Protein AF-X0VA67-F1 (afdb_monomer_lite)

Organism: NCBI:txid412755

pLDDT: mean 86.85, std 15.53, range [41.28, 98.75]

InterPro domains:
  IPR008136 CinA, C-terminal [PF02464] (1-52)
  IPR036653 CinA-like, C-terminal [G3DSA:3.90.950.20] (1-56)
  IPR036653 CinA-like, C-terminal [SSF142433] (1-54)

Radius of gyration: 16.01 Å; chains: 1; bounding box: 38×19×46 Å

Structure (mmCIF, N/CA/C/O backbone):
data_AF-X0VA67-F1
#
_entry.id   AF-X0VA67-F1
#
loop_
_atom_site.group_PDB
_atom_site.id
_atom_site.type_symbol
_atom_site.label_atom_id
_atom_site.label_alt_id
_atom_site.label_comp_id
_atom_site.label_asym_id
_atom_site.label_entity_id
_atom_site.label_seq_id
_atom_site.pdbx_PDB_ins_code
_atom_site.Cartn_x
_atom_site.Cartn_y
_atom_site.Cartn_z
_atom_site.occupancy
_atom_site.B_iso_or_equiv
_atom_site.auth_seq_id
_atom_site.auth_comp_id
_atom_site.auth_asym_id
_atom_site.auth_atom_id
_atom_site.pdbx_PDB_model_num
ATOM 1 N N . GLY A 1 1 ? 9.798 -8.084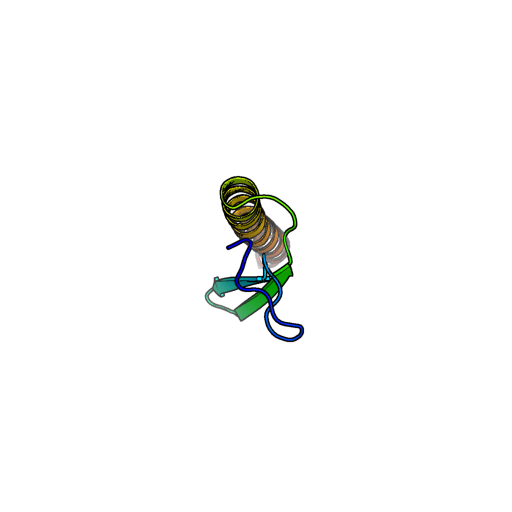 -9.398 1.00 56.81 1 GLY A N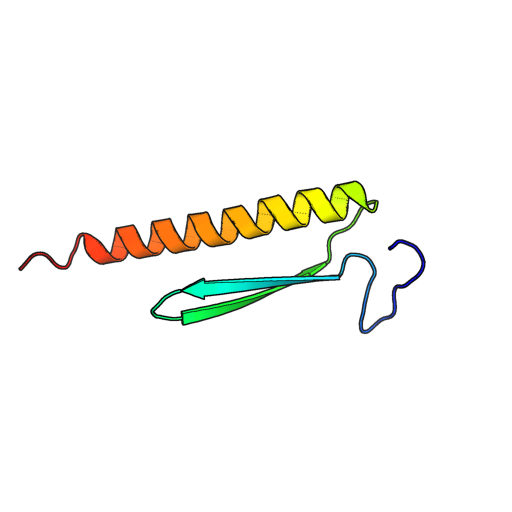 1
ATOM 2 C CA . GLY A 1 1 ? 11.247 -8.097 -9.684 1.00 56.81 1 GLY A CA 1
ATOM 3 C C . GLY A 1 1 ? 11.517 -7.257 -10.918 1.00 56.81 1 GLY A C 1
ATOM 4 O O . GLY A 1 1 ? 10.555 -6.994 -11.630 1.00 56.81 1 GLY A O 1
ATOM 5 N N . PRO A 1 2 ? 12.766 -6.833 -11.162 1.00 67.06 2 PRO A N 1
ATOM 6 C CA . PRO A 1 2 ? 13.107 -5.809 -12.160 1.00 67.06 2 PRO A CA 1
ATOM 7 C C . PRO A 1 2 ? 12.735 -6.163 -13.609 1.00 67.06 2 PRO A C 1
ATOM 9 O O . PRO A 1 2 ? 12.526 -5.265 -14.409 1.00 67.06 2 PRO A O 1
ATOM 12 N N . THR A 1 3 ? 12.597 -7.446 -13.943 1.00 66.69 3 THR A N 1
ATOM 13 C CA . THR A 1 3 ? 12.422 -7.924 -15.327 1.00 66.69 3 THR A CA 1
ATOM 14 C C . THR A 1 3 ? 11.002 -8.390 -15.677 1.00 66.69 3 THR A C 1
ATOM 16 O O . THR A 1 3 ? 10.792 -8.924 -16.757 1.00 66.69 3 THR A O 1
ATOM 19 N N . GLY A 1 4 ? 10.019 -8.221 -14.783 1.00 70.56 4 GLY A N 1
ATOM 20 C CA . GLY A 1 4 ? 8.685 -8.839 -14.920 1.00 70.56 4 GLY A CA 1
ATOM 21 C C . GLY A 1 4 ? 7.505 -7.869 -15.008 1.00 70.56 4 GLY A C 1
ATOM 22 O O . GLY A 1 4 ? 6.398 -8.253 -14.638 1.00 70.56 4 GLY A O 1
ATOM 23 N N . GLY A 1 5 ? 7.740 -6.610 -15.381 1.00 77.06 5 GLY A N 1
ATOM 24 C CA . GLY A 1 5 ? 6.693 -5.590 -15.446 1.00 77.06 5 GLY A CA 1
ATOM 25 C C . GLY A 1 5 ? 5.920 -5.612 -16.763 1.00 77.06 5 GLY A C 1
ATOM 26 O O . GLY A 1 5 ? 6.532 -5.602 -17.825 1.00 77.06 5 GLY A O 1
ATOM 27 N N . THR A 1 6 ? 4.592 -5.568 -16.696 1.00 83.50 6 THR A N 1
ATOM 28 C CA . THR A 1 6 ? 3.711 -5.234 -17.831 1.00 83.50 6 THR A CA 1
ATOM 29 C C . THR A 1 6 ? 2.974 -3.924 -17.550 1.00 83.50 6 THR A C 1
ATOM 31 O O . THR A 1 6 ? 3.017 -3.432 -16.421 1.00 83.50 6 THR A O 1
ATOM 34 N N . ALA A 1 7 ? 2.288 -3.353 -18.549 1.00 82.19 7 ALA A N 1
ATOM 35 C CA . ALA A 1 7 ? 1.455 -2.161 -18.344 1.00 82.19 7 ALA A CA 1
ATOM 36 C C . ALA A 1 7 ? 0.423 -2.381 -17.219 1.00 82.19 7 ALA A C 1
ATOM 38 O O . ALA A 1 7 ? 0.282 -1.546 -16.325 1.00 82.19 7 ALA A O 1
ATOM 39 N N . ASP A 1 8 ? -0.204 -3.559 -17.200 1.00 86.50 8 ASP A N 1
ATOM 40 C CA . ASP A 1 8 ? -1.206 -3.924 -16.192 1.00 86.50 8 ASP A CA 1
ATOM 41 C C . ASP A 1 8 ? -0.586 -4.339 -14.850 1.00 86.50 8 ASP A C 1
ATOM 43 O O . ASP A 1 8 ? -1.196 -4.190 -13.787 1.00 86.50 8 ASP A O 1
ATOM 47 N N . LYS A 1 9 ? 0.650 -4.847 -14.874 1.00 87.44 9 LYS A N 1
ATOM 48 C CA . LYS A 1 9 ? 1.370 -5.335 -13.696 1.00 87.44 9 LYS A CA 1
ATOM 49 C C . LYS A 1 9 ? 2.785 -4.758 -13.653 1.00 87.44 9 LYS A C 1
ATOM 51 O O . LYS A 1 9 ? 3.748 -5.491 -13.891 1.00 87.44 9 LYS A O 1
ATOM 56 N N . PRO A 1 10 ? 2.943 -3.458 -13.350 1.00 92.06 10 PRO A N 1
ATOM 57 C CA . PRO A 1 10 ? 4.256 -2.833 -13.349 1.00 92.06 10 PRO A CA 1
ATOM 58 C C . PRO A 1 10 ? 5.159 -3.430 -12.268 1.00 92.06 10 PRO A C 1
ATOM 60 O O . PRO A 1 10 ? 4.704 -3.939 -11.235 1.00 92.06 10 PRO A O 1
ATOM 63 N N . VAL A 1 11 ? 6.472 -3.337 -12.486 1.00 92.44 11 VAL A N 1
ATOM 64 C CA . VAL A 1 11 ? 7.450 -3.659 -11.442 1.00 92.44 11 VAL A CA 1
ATOM 65 C C . VAL A 1 11 ? 7.180 -2.781 -10.223 1.00 92.44 11 VAL A C 1
ATOM 67 O O . VAL A 1 11 ? 6.955 -1.581 -10.345 1.00 92.44 11 VAL A O 1
ATOM 70 N N . GLY A 1 12 ? 7.190 -3.398 -9.042 1.00 93.56 12 GLY A N 1
ATOM 71 C CA . GLY A 1 12 ? 6.922 -2.694 -7.792 1.00 93.56 12 GLY A CA 1
ATOM 72 C C . GLY A 1 12 ? 5.441 -2.556 -7.447 1.00 93.56 12 GLY A C 1
ATOM 73 O O . GLY A 1 12 ? 5.136 -1.964 -6.415 1.00 93.56 12 GLY A O 1
ATOM 74 N N . LEU A 1 13 ? 4.527 -3.114 -8.255 1.00 95.62 13 LEU A N 1
ATOM 75 C CA . LEU A 1 13 ? 3.116 -3.232 -7.888 1.00 95.62 13 LEU A CA 1
ATOM 76 C C . LEU A 1 13 ? 2.952 -4.107 -6.638 1.00 95.62 13 LEU A C 1
ATOM 78 O O . LEU A 1 13 ? 3.342 -5.276 -6.631 1.00 95.62 13 LEU A O 1
ATOM 82 N N . VAL A 1 14 ? 2.328 -3.545 -5.606 1.00 96.69 14 VAL A N 1
ATOM 83 C CA . VAL A 1 14 ? 2.020 -4.210 -4.339 1.00 96.69 14 VAL A CA 1
ATOM 84 C C . VAL A 1 14 ? 0.605 -3.836 -3.913 1.00 96.69 14 VAL A C 1
ATOM 86 O O . VAL A 1 14 ? 0.241 -2.661 -3.887 1.00 96.69 14 VAL A O 1
ATOM 89 N N . TYR A 1 15 ? -0.189 -4.843 -3.556 1.00 97.88 15 TYR A N 1
ATOM 90 C CA . TYR A 1 15 ? -1.477 -4.648 -2.899 1.00 97.88 15 TYR A CA 1
ATOM 91 C C . TYR A 1 15 ? -1.321 -4.883 -1.400 1.00 97.88 15 TYR A C 1
ATOM 93 O O . TYR A 1 15 ? -0.740 -5.883 -0.983 1.00 97.88 15 TYR A O 1
ATOM 101 N N . ILE A 1 16 ? -1.841 -3.959 -0.598 1.00 98.56 16 ILE A N 1
ATOM 102 C CA . ILE A 1 16 ? -1.827 -4.035 0.864 1.00 98.56 16 ILE A CA 1
ATOM 103 C C . ILE A 1 16 ? -3.273 -4.111 1.342 1.00 98.56 16 ILE A C 1
ATOM 105 O O . ILE A 1 16 ? -4.040 -3.168 1.147 1.00 98.56 16 ILE A O 1
ATOM 109 N N . GLY A 1 17 ? -3.635 -5.229 1.966 1.00 97.81 17 GLY A N 1
ATOM 110 C CA . GLY A 1 17 ? -4.923 -5.410 2.630 1.00 97.81 17 GLY A CA 1
ATOM 111 C C . GLY A 1 17 ? -4.838 -5.051 4.112 1.00 97.81 17 GLY A C 1
ATOM 112 O O . GLY A 1 17 ? -3.887 -5.439 4.788 1.00 97.81 17 GLY A O 1
ATOM 113 N N . LEU A 1 18 ? -5.838 -4.335 4.619 1.00 97.06 18 LEU A N 1
ATOM 114 C CA . LEU A 1 18 ? -6.039 -4.090 6.043 1.00 97.06 18 LEU A CA 1
ATOM 115 C C . LEU A 1 18 ? -7.463 -4.505 6.415 1.00 97.06 18 LEU A C 1
ATOM 117 O O . LEU A 1 18 ? -8.422 -3.860 5.997 1.00 97.06 18 LEU A O 1
ATOM 121 N N . ALA A 1 19 ? -7.588 -5.577 7.192 1.00 96.25 19 ALA A N 1
ATOM 122 C CA . ALA A 1 19 ? -8.864 -6.094 7.668 1.00 96.25 19 ALA A CA 1
ATOM 123 C C . ALA A 1 19 ? -9.008 -5.846 9.174 1.00 96.25 19 ALA A C 1
ATOM 125 O O . ALA A 1 19 ? -8.097 -6.136 9.949 1.00 96.25 19 ALA A O 1
ATOM 126 N N . GLY A 1 20 ? -10.153 -5.305 9.580 1.00 90.56 20 GLY A N 1
ATOM 127 C CA . GLY A 1 20 ? -10.566 -5.171 10.973 1.00 90.56 20 GLY A CA 1
ATOM 128 C C . GLY A 1 20 ? -12.033 -5.563 11.137 1.00 90.56 20 GLY A C 1
ATOM 129 O O . GLY A 1 20 ? -12.692 -5.911 10.164 1.00 90.56 20 GLY A O 1
ATOM 130 N N . ALA A 1 21 ? -12.546 -5.487 12.367 1.00 88.06 21 ALA A N 1
ATOM 131 C CA . ALA A 1 21 ? -13.911 -5.920 12.688 1.00 88.06 21 ALA A CA 1
ATOM 132 C C . ALA A 1 21 ? -15.006 -5.214 11.862 1.00 88.06 21 ALA A C 1
ATOM 134 O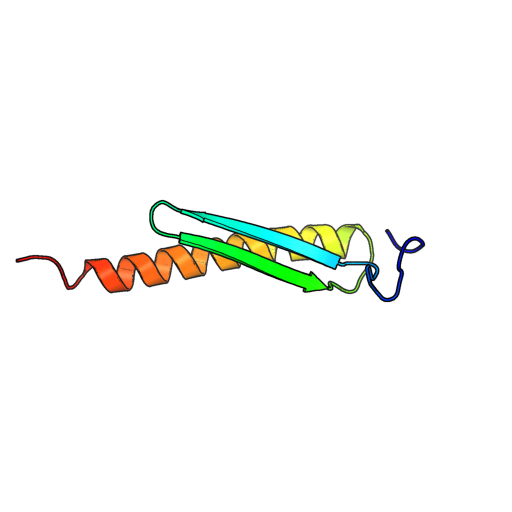 O . ALA A 1 21 ? -15.997 -5.842 11.513 1.00 88.06 21 ALA A O 1
ATOM 135 N N . ASP A 1 22 ? -14.806 -3.936 11.522 1.00 85.62 22 ASP A N 1
ATOM 136 C CA . ASP A 1 22 ? -15.853 -3.110 10.902 1.00 85.62 22 ASP A CA 1
ATOM 137 C C . ASP A 1 22 ? -15.676 -2.955 9.385 1.00 85.62 22 ASP A C 1
ATOM 139 O O . ASP A 1 22 ? -16.606 -2.567 8.683 1.00 85.62 22 ASP A O 1
ATOM 143 N N . ALA A 1 23 ? -14.461 -3.179 8.871 1.00 89.56 23 ALA A N 1
ATOM 144 C CA . ALA A 1 23 ? -14.131 -2.883 7.483 1.00 89.56 23 ALA A CA 1
ATOM 145 C C . ALA A 1 23 ? -12.882 -3.622 6.990 1.00 89.56 23 ALA A C 1
ATOM 147 O O . ALA A 1 23 ? -11.938 -3.886 7.743 1.00 89.56 23 ALA A O 1
ATOM 148 N N . VAL A 1 24 ? -12.847 -3.843 5.675 1.00 96.31 24 VAL A N 1
ATOM 149 C CA . VAL A 1 24 ? -11.668 -4.282 4.926 1.00 96.31 24 VAL A CA 1
ATOM 150 C C . VAL A 1 24 ? -11.295 -3.196 3.923 1.00 96.31 24 VAL A C 1
ATOM 152 O O . VAL A 1 24 ? -12.146 -2.681 3.204 1.00 96.31 24 VAL A O 1
ATOM 155 N N . GLN A 1 25 ? -10.015 -2.843 3.875 1.00 95.69 25 GLN A N 1
ATOM 156 C CA . GLN A 1 25 ? 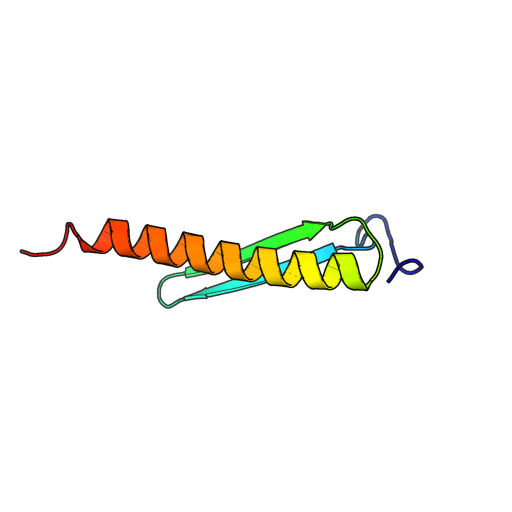-9.461 -1.878 2.930 1.00 95.69 25 GLN A CA 1
ATOM 157 C C . GLN A 1 25 ? -8.378 -2.551 2.096 1.00 95.69 25 GLN A C 1
ATOM 159 O O . GLN A 1 25 ? -7.553 -3.291 2.629 1.00 95.69 25 GLN A O 1
ATOM 164 N N . VAL A 1 26 ? -8.351 -2.263 0.797 1.00 97.81 26 VAL A N 1
ATOM 165 C CA . VAL A 1 26 ? -7.307 -2.734 -0.115 1.00 97.81 26 VAL A CA 1
ATOM 166 C C . VAL A 1 26 ? -6.668 -1.528 -0.781 1.00 97.81 26 VAL A C 1
ATOM 168 O O . VAL A 1 26 ? -7.347 -0.708 -1.391 1.00 97.81 26 VAL A O 1
ATOM 171 N N . HIS A 1 27 ? -5.348 -1.431 -0.668 1.00 97.75 27 HIS A N 1
ATOM 172 C CA . HIS A 1 27 ? -4.568 -0.314 -1.184 1.00 97.75 27 HIS A CA 1
ATOM 173 C C . HIS A 1 27 ? -3.633 -0.796 -2.283 1.00 97.75 27 HIS A C 1
ATOM 175 O O . HIS A 1 27 ? -2.821 -1.694 -2.056 1.00 97.75 27 HIS A O 1
ATOM 181 N N . ARG A 1 28 ? -3.715 -0.176 -3.460 1.00 97.56 28 ARG A N 1
ATOM 182 C CA . ARG A 1 28 ? -2.809 -0.428 -4.583 1.00 97.56 28 ARG A CA 1
ATOM 183 C C . ARG A 1 28 ? -1.641 0.555 -4.538 1.00 97.56 28 ARG A C 1
ATOM 185 O O . ARG A 1 28 ? -1.861 1.761 -4.587 1.00 97.56 28 ARG A O 1
ATOM 192 N N . HIS A 1 29 ? -0.416 0.041 -4.513 1.00 97.62 29 HIS A N 1
ATOM 193 C CA . HIS A 1 29 ? 0.820 0.828 -4.531 1.00 97.62 29 HIS A CA 1
ATOM 194 C C . HIS A 1 29 ? 1.724 0.387 -5.676 1.00 97.62 29 HIS A C 1
ATOM 196 O O . HIS A 1 29 ? 1.765 -0.793 -6.013 1.00 97.62 29 HIS A O 1
ATOM 202 N N . VAL A 1 30 ? 2.476 1.323 -6.253 1.00 96.56 30 VAL A N 1
ATOM 203 C CA . VAL A 1 30 ? 3.574 1.021 -7.180 1.00 96.56 30 VAL A CA 1
ATOM 204 C C . VAL A 1 30 ? 4.831 1.671 -6.622 1.00 96.56 30 VAL A C 1
ATOM 206 O O . VAL A 1 30 ? 4.967 2.893 -6.633 1.00 96.56 30 VAL A O 1
ATOM 209 N N . PHE A 1 31 ? 5.734 0.858 -6.082 1.00 95.88 31 PHE A N 1
ATOM 210 C CA . PHE A 1 31 ? 6.974 1.336 -5.483 1.00 95.88 31 PHE A CA 1
ATOM 211 C C . PHE A 1 31 ? 8.124 1.264 -6.485 1.00 95.88 31 PHE A C 1
ATOM 213 O O . PHE A 1 31 ? 8.430 0.200 -7.012 1.00 95.88 31 PHE A O 1
ATOM 220 N N . GLY A 1 32 ? 8.807 2.387 -6.701 1.00 92.50 32 GLY A N 1
ATOM 221 C CA . GLY A 1 32 ? 10.086 2.395 -7.411 1.00 92.50 32 GLY A CA 1
ATOM 222 C C . GLY A 1 32 ? 11.240 1.911 -6.527 1.00 92.50 32 GLY A C 1
ATOM 223 O O . GLY A 1 32 ? 11.195 2.067 -5.302 1.00 92.50 32 GLY A O 1
ATOM 224 N N . GLY A 1 33 ? 12.284 1.381 -7.162 1.00 91.62 33 GLY A N 1
ATOM 225 C CA . GLY A 1 33 ? 13.514 0.919 -6.517 1.00 91.62 33 GLY A CA 1
ATOM 226 C C . GLY A 1 33 ? 13.840 -0.540 -6.831 1.00 91.62 33 GLY A C 1
ATOM 227 O O . GLY A 1 33 ? 13.128 -1.212 -7.580 1.00 91.62 33 GLY A O 1
ATOM 228 N N . ASP A 1 34 ? 14.935 -1.023 -6.252 1.00 92.81 34 ASP A N 1
ATOM 229 C CA . ASP A 1 34 ? 15.311 -2.431 -6.322 1.00 92.81 34 ASP A CA 1
ATOM 230 C C . ASP A 1 34 ? 14.395 -3.320 -5.456 1.00 92.81 34 ASP A C 1
ATOM 232 O O . ASP A 1 34 ? 13.428 -2.875 -4.827 1.00 92.81 34 ASP A O 1
ATOM 236 N N . ARG A 1 35 ? 14.685 -4.625 -5.435 1.00 91.88 35 ARG A N 1
ATOM 237 C CA . ARG A 1 35 ? 13.879 -5.604 -4.696 1.00 91.88 35 ARG A CA 1
ATOM 238 C C . ARG A 1 35 ? 13.810 -5.299 -3.197 1.00 91.88 35 ARG A C 1
ATOM 240 O O . ARG A 1 35 ? 12.745 -5.490 -2.610 1.00 91.88 35 ARG A O 1
ATOM 247 N N . GLU A 1 36 ? 14.900 -4.844 -2.589 1.00 95.56 36 GLU A N 1
ATOM 248 C CA . GLU A 1 36 ? 14.955 -4.569 -1.152 1.00 95.56 36 GLU A CA 1
ATOM 249 C C . GLU A 1 36 ? 14.218 -3.273 -0.811 1.00 95.56 36 GLU A C 1
ATOM 251 O O . GLU A 1 36 ? 13.402 -3.251 0.113 1.00 95.56 36 GLU A O 1
ATOM 256 N N . ALA A 1 37 ? 14.385 -2.228 -1.624 1.00 96.06 37 ALA A N 1
ATOM 257 C CA . ALA A 1 37 ? 13.651 -0.978 -1.488 1.00 96.06 37 ALA A CA 1
ATOM 258 C C . ALA A 1 37 ? 12.134 -1.194 -1.587 1.00 96.06 37 ALA A C 1
ATOM 260 O O . ALA A 1 37 ? 11.380 -0.670 -0.763 1.00 96.06 37 ALA A O 1
ATOM 261 N N . VAL A 1 38 ? 11.672 -2.000 -2.551 1.00 96.00 38 VAL A N 1
ATOM 262 C CA . VAL A 1 38 ? 10.246 -2.335 -2.693 1.00 96.00 38 VAL A CA 1
ATOM 263 C C . VAL A 1 38 ? 9.731 -3.069 -1.453 1.00 96.00 38 VAL A C 1
ATOM 265 O O . VAL A 1 38 ? 8.663 -2.720 -0.947 1.00 96.00 38 VAL A O 1
ATOM 268 N N . ARG A 1 39 ? 10.477 -4.046 -0.919 1.00 96.31 39 ARG A N 1
ATOM 269 C CA . ARG A 1 39 ? 10.091 -4.789 0.296 1.00 96.31 39 ARG A CA 1
ATOM 270 C C . ARG A 1 39 ? 9.996 -3.876 1.514 1.00 96.31 39 ARG A C 1
ATOM 272 O O . ARG A 1 39 ? 8.978 -3.898 2.206 1.00 96.31 39 ARG A O 1
ATOM 279 N N . LEU A 1 40 ? 11.020 -3.054 1.745 1.00 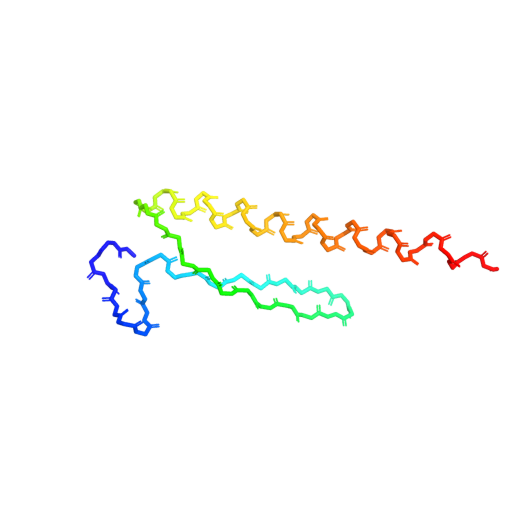98.31 40 LEU A N 1
ATOM 280 C CA . LEU A 1 40 ? 11.070 -2.137 2.881 1.00 98.31 40 LEU A CA 1
ATOM 281 C C . LEU A 1 40 ? 9.923 -1.123 2.827 1.00 98.31 40 LEU A C 1
ATOM 283 O O . LEU A 1 40 ? 9.194 -0.962 3.805 1.00 98.31 40 LEU A O 1
ATOM 287 N N . ARG A 1 41 ? 9.709 -0.489 1.667 1.00 98.38 41 ARG A N 1
ATOM 288 C CA . ARG A 1 41 ? 8.605 0.464 1.469 1.00 98.38 41 ARG A CA 1
ATOM 289 C C . ARG A 1 41 ? 7.251 -0.201 1.685 1.00 98.38 41 ARG A C 1
ATOM 291 O O . ARG A 1 41 ? 6.430 0.343 2.412 1.00 98.38 41 ARG A O 1
ATOM 298 N N . SER A 1 42 ? 7.051 -1.403 1.147 1.00 98.25 42 SER A N 1
ATOM 299 C CA . SER A 1 42 ? 5.806 -2.158 1.336 1.00 98.25 42 SER A CA 1
ATOM 300 C C . SER A 1 42 ? 5.501 -2.407 2.814 1.00 98.25 42 SER A C 1
ATOM 302 O O . SER A 1 42 ? 4.385 -2.143 3.262 1.00 98.25 42 SER A O 1
ATOM 304 N N . ALA A 1 43 ? 6.496 -2.865 3.581 1.00 98.50 43 ALA A N 1
ATOM 305 C CA . ALA A 1 43 ? 6.344 -3.138 5.008 1.00 98.50 43 ALA A CA 1
ATOM 306 C C . ALA A 1 43 ? 6.027 -1.863 5.806 1.00 98.50 43 ALA A C 1
ATOM 308 O O . ALA A 1 43 ? 5.061 -1.829 6.571 1.00 98.50 43 ALA A O 1
ATOM 309 N N . LEU A 1 44 ? 6.792 -0.789 5.586 1.00 98.75 44 LEU A N 1
ATOM 310 C CA . LEU A 1 44 ? 6.583 0.493 6.264 1.00 98.75 44 LEU A CA 1
ATOM 311 C C . LEU A 1 44 ? 5.218 1.106 5.922 1.00 98.75 44 LEU A C 1
ATOM 313 O O . LEU A 1 44 ? 4.517 1.595 6.810 1.00 98.75 44 LEU A O 1
ATOM 317 N N . THR A 1 45 ? 4.800 1.045 4.656 1.00 98.62 45 THR A N 1
ATOM 318 C CA . THR A 1 45 ? 3.490 1.537 4.220 1.00 98.62 45 THR A CA 1
ATOM 319 C C . THR A 1 45 ? 2.351 0.739 4.854 1.00 98.62 45 THR A C 1
ATOM 321 O O . THR A 1 45 ? 1.390 1.347 5.323 1.00 98.62 45 THR A O 1
ATOM 324 N N . ALA A 1 46 ? 2.455 -0.592 4.937 1.00 98.44 46 ALA A N 1
ATOM 325 C CA . ALA A 1 46 ? 1.446 -1.426 5.594 1.00 98.44 46 ALA A CA 1
ATOM 326 C C . ALA A 1 46 ? 1.296 -1.087 7.087 1.00 98.44 46 ALA A C 1
ATOM 328 O O . ALA A 1 46 ? 0.179 -0.877 7.566 1.00 98.44 46 ALA A O 1
ATOM 329 N N . LEU A 1 47 ? 2.414 -0.945 7.805 1.00 98.50 47 LEU A N 1
ATOM 330 C CA . LEU A 1 47 ? 2.407 -0.535 9.212 1.00 98.50 47 LEU A CA 1
ATOM 331 C C . LEU A 1 47 ? 1.828 0.872 9.397 1.00 98.50 47 LEU A C 1
ATOM 333 O O . LEU A 1 47 ? 1.077 1.112 10.342 1.00 98.50 47 LEU A O 1
ATOM 337 N N . ASN A 1 48 ? 2.115 1.802 8.483 1.00 98.38 48 ASN A N 1
ATOM 338 C CA . ASN A 1 48 ? 1.531 3.138 8.536 1.00 98.38 48 ASN A CA 1
ATOM 339 C C . ASN A 1 48 ? 0.011 3.128 8.291 1.00 98.38 48 ASN A C 1
ATOM 341 O O . ASN A 1 48 ? -0.707 3.850 8.984 1.00 98.38 48 ASN A O 1
ATOM 345 N N . HIS A 1 49 ? -0.495 2.298 7.370 1.00 97.25 49 HIS A N 1
ATOM 346 C CA . HIS A 1 49 ? -1.943 2.113 7.180 1.00 97.25 49 HIS A CA 1
ATOM 347 C C . HIS A 1 49 ? -2.615 1.620 8.461 1.00 97.25 49 HIS A C 1
ATOM 349 O O . HIS A 1 49 ? -3.603 2.211 8.898 1.00 97.25 49 HIS A O 1
ATOM 355 N N . LEU A 1 50 ? -2.036 0.605 9.112 1.00 96.00 50 LEU A N 1
ATOM 356 C CA . LEU A 1 50 ? -2.522 0.111 10.401 1.00 96.00 50 LEU A CA 1
ATOM 357 C C . LEU A 1 50 ? -2.496 1.210 11.475 1.00 96.00 50 LEU A C 1
ATOM 359 O O . LEU A 1 50 ? -3.499 1.435 12.151 1.00 96.00 50 LEU A O 1
ATOM 363 N N . ARG A 1 51 ? -1.382 1.944 11.603 1.00 96.44 51 ARG A N 1
ATOM 364 C CA . ARG A 1 51 ? -1.234 3.051 12.563 1.00 96.44 51 ARG A CA 1
ATOM 365 C C . ARG A 1 51 ? -2.332 4.099 12.387 1.00 96.44 51 ARG A C 1
ATOM 367 O O . ARG A 1 51 ? -2.955 4.505 13.366 1.00 96.44 51 ARG A O 1
ATOM 374 N N . LEU A 1 52 ? -2.583 4.532 11.153 1.00 94.56 52 LEU A N 1
ATOM 375 C CA . LEU A 1 52 ? -3.616 5.524 10.852 1.00 94.56 52 LEU A CA 1
ATOM 376 C C . LEU A 1 52 ? -5.025 4.990 11.136 1.00 94.56 52 LEU A C 1
ATOM 378 O O . LEU A 1 52 ? -5.846 5.720 11.689 1.00 94.56 52 LEU A O 1
ATOM 382 N N . ALA A 1 53 ? -5.304 3.724 10.816 1.00 92.62 53 ALA A N 1
ATOM 383 C CA . ALA A 1 53 ? -6.588 3.102 11.128 1.00 92.62 53 ALA A CA 1
ATOM 384 C C . ALA A 1 53 ? -6.846 3.032 12.644 1.00 92.62 53 ALA A C 1
ATOM 386 O O . ALA A 1 53 ? -7.938 3.372 13.101 1.00 92.62 53 ALA A O 1
ATOM 387 N N . LEU A 1 54 ? -5.833 2.669 13.437 1.00 92.56 54 LEU A N 1
ATOM 388 C CA . LEU A 1 54 ? -5.931 2.630 14.899 1.00 92.56 54 LEU A CA 1
ATOM 389 C C . LEU A 1 54 ? -6.104 4.025 15.516 1.00 92.56 54 LEU A C 1
ATOM 391 O O . LEU A 1 54 ? -6.882 4.190 16.455 1.00 92.56 54 LEU A O 1
ATOM 395 N N . LEU A 1 55 ? -5.421 5.043 14.981 1.00 93.56 55 LEU A N 1
ATOM 396 C CA . LEU A 1 55 ? -5.590 6.427 15.434 1.00 93.56 55 LEU A CA 1
ATOM 397 C C . LEU A 1 55 ? -7.008 6.943 15.171 1.00 93.56 55 LEU A C 1
ATOM 399 O O . LEU A 1 55 ? -7.610 7.529 16.066 1.00 93.56 55 LEU A O 1
ATOM 403 N N . ARG A 1 56 ? -7.573 6.661 13.990 1.00 87.44 56 ARG A N 1
ATOM 404 C CA . ARG A 1 56 ? -8.962 7.024 13.660 1.00 87.44 56 ARG A CA 1
ATOM 405 C C . ARG A 1 56 ? -9.971 6.329 14.576 1.00 87.44 56 ARG A C 1
ATOM 407 O O . ARG A 1 56 ? -10.902 6.976 15.043 1.00 87.44 56 ARG A O 1
ATOM 414 N N . ARG A 1 57 ? -9.760 5.043 14.887 1.00 79.62 57 ARG A N 1
ATOM 415 C CA . ARG A 1 57 ? -10.599 4.294 15.842 1.00 79.62 57 ARG A CA 1
ATOM 416 C C . ARG A 1 57 ? -10.582 4.910 17.242 1.00 79.62 57 ARG A C 1
ATOM 418 O O . ARG A 1 57 ? -11.636 5.074 17.847 1.00 79.62 57 ARG A O 1
ATOM 425 N N . ARG A 1 58 ? -9.408 5.317 17.735 1.00 75.12 58 ARG A N 1
ATOM 426 C CA . ARG A 1 58 ? -9.284 6.012 19.028 1.00 75.12 58 ARG A CA 1
ATOM 427 C C . ARG A 1 58 ? -10.022 7.349 19.052 1.00 75.12 58 ARG A C 1
ATOM 429 O O . ARG A 1 58 ? -10.631 7.668 20.065 1.00 75.12 58 ARG A O 1
ATOM 436 N N . SER A 1 59 ? -9.993 8.114 17.962 1.00 69.75 59 SER A N 1
ATOM 437 C CA . SER A 1 59 ? -10.728 9.383 17.869 1.00 69.75 59 SER A CA 1
ATOM 438 C C . SER A 1 59 ? -12.252 9.199 17.883 1.00 69.75 59 SER A C 1
ATOM 440 O O . SER A 1 59 ? -12.950 10.094 18.345 1.00 69.75 59 SER A O 1
ATOM 442 N N . GLY A 1 60 ? -12.766 8.045 17.435 1.00 59.75 60 GLY A N 1
ATOM 443 C CA . GLY A 1 60 ? -14.194 7.705 17.497 1.00 59.75 60 GLY A CA 1
ATOM 444 C C . GLY A 1 60 ? -14.679 7.180 18.857 1.00 59.75 60 GLY A C 1
ATOM 445 O O . GLY A 1 60 ? -15.850 7.335 19.175 1.00 59.75 60 GLY A O 1
ATOM 446 N N . GLN A 1 61 ? -13.800 6.605 19.687 1.00 56.41 61 GLN A N 1
ATOM 447 C CA . GLN A 1 61 ? -14.173 6.012 20.987 1.00 56.41 61 GLN A CA 1
ATOM 448 C C . GLN A 1 61 ? -14.221 6.999 22.167 1.00 56.41 61 GLN A C 1
ATOM 450 O O . GLN A 1 61 ? -14.722 6.647 23.230 1.00 56.41 61 GLN A O 1
ATOM 455 N N . VAL A 1 62 ? -13.710 8.226 22.026 1.00 53.75 62 VAL A N 1
ATOM 456 C CA . VAL A 1 62 ? -13.731 9.209 23.132 1.00 53.75 62 VAL A CA 1
ATOM 457 C C . VAL A 1 62 ? -15.115 9.859 23.309 1.00 53.75 62 VAL A C 1
ATOM 459 O O . VAL A 1 62 ? -15.404 10.377 24.382 1.00 53.75 62 VAL A O 1
ATOM 462 N N . LEU A 1 63 ? -15.997 9.789 22.305 1.00 51.44 63 LEU A N 1
ATOM 463 C CA . LEU A 1 63 ? -17.334 10.404 22.338 1.00 51.44 63 LEU A CA 1
ATOM 464 C C . LEU A 1 63 ? -18.467 9.457 22.766 1.00 51.44 63 LEU A C 1
ATOM 466 O O . LEU A 1 63 ? -19.591 9.919 22.940 1.00 51.44 63 LEU A O 1
ATOM 470 N N . ASP A 1 64 ? -18.181 8.170 22.976 1.00 47.84 64 ASP A N 1
ATOM 471 C CA . ASP A 1 64 ? -19.175 7.164 23.373 1.00 47.84 64 ASP A CA 1
ATOM 472 C C . ASP A 1 64 ? -18.923 6.676 24.807 1.00 47.84 64 ASP A C 1
ATOM 474 O O . ASP A 1 64 ? -18.594 5.524 25.080 1.00 47.84 64 ASP A O 1
ATOM 478 N N . ARG A 1 65 ? -18.984 7.622 25.747 1.00 42.88 65 ARG A N 1
ATOM 479 C CA . ARG A 1 65 ? -19.149 7.343 27.177 1.00 42.88 65 ARG A CA 1
ATOM 480 C C . ARG A 1 65 ? -20.396 8.087 27.639 1.00 42.88 65 ARG A C 1
ATOM 482 O O . ARG A 1 65 ? -20.292 9.208 28.134 1.00 42.88 65 ARG A O 1
ATOM 489 N N . ARG A 1 66 ? -21.563 7.498 27.385 1.00 41.28 66 ARG A N 1
ATOM 490 C CA . ARG A 1 66 ? -22.802 7.836 28.092 1.00 41.28 66 ARG A CA 1
ATOM 491 C C . ARG A 1 66 ? -23.046 6.816 29.190 1.00 41.28 66 ARG A C 1
ATOM 493 O O . ARG A 1 66 ? -22.721 5.633 28.953 1.00 41.28 66 ARG A O 1
#

Secondary structure (DSSP, 8-state):
-TT---SSS-TTEEEEEEE-SS-EEEEEEE--S-HHHHHHHHHHHH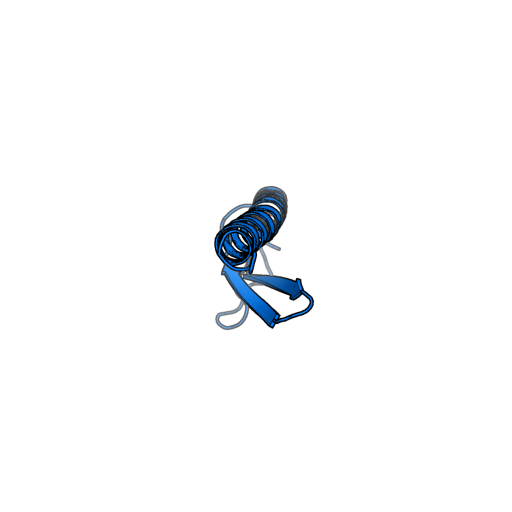HHHHHHHHHHHHHHHSS---

Foldseek 3Di:
DQPDADPVRGALWDWAWDDDDPDIDIDTDRDDDDPVRSVVCNVVVNVVVVVVVVVVVVVVPVPPDD

Sequence (66 aa):
GPTGGTADKPVGLVYIGLAGADAVQVHRHVFGGDREAVRLRSALTALNHLRLALLRRRSGQVLDRR